Protein AF-A0A0K2GAT5-F1 (afdb_monomer)

pLDDT: mean 83.9, std 9.93, range [43.62, 93.69]

Structure (mmCIF, N/CA/C/O backbone):
data_AF-A0A0K2GAT5-F1
#
_entry.id   AF-A0A0K2GAT5-F1
#
loop_
_atom_site.group_PDB
_atom_site.id
_atom_site.type_symbol
_atom_site.label_atom_id
_atom_site.label_alt_id
_atom_site.label_comp_id
_atom_site.label_asym_id
_atom_site.label_entity_id
_atom_site.label_seq_id
_atom_site.pdbx_PDB_ins_code
_atom_site.Cartn_x
_atom_site.Cartn_y
_atom_site.Cartn_z
_atom_site.occupancy
_atom_site.B_iso_or_equiv
_atom_site.auth_seq_id
_atom_site.auth_comp_id
_atom_site.auth_asym_id
_atom_site.auth_atom_id
_atom_site.pdbx_PDB_model_num
ATOM 1 N N . MET A 1 1 ? -10.688 14.867 16.292 1.00 61.91 1 MET A N 1
ATOM 2 C CA . MET A 1 1 ? -10.620 13.385 16.292 1.00 61.91 1 MET A CA 1
ATOM 3 C C . MET A 1 1 ? -10.100 12.814 14.967 1.00 61.91 1 MET A C 1
ATOM 5 O O . MET A 1 1 ? -9.112 12.095 14.988 1.00 61.91 1 MET A O 1
ATOM 9 N N . HIS A 1 2 ? -10.676 13.191 13.818 1.00 79.12 2 HIS A N 1
ATOM 10 C CA . HIS A 1 2 ? -10.332 12.628 12.497 1.00 79.12 2 HIS A CA 1
ATOM 11 C C . HIS A 1 2 ? -8.893 12.887 12.014 1.00 79.12 2 HIS A C 1
ATOM 13 O O . HIS A 1 2 ? -8.271 11.992 11.459 1.00 79.12 2 HIS A O 1
ATOM 19 N N . ARG A 1 3 ? -8.316 14.067 12.283 1.00 84.56 3 ARG A N 1
ATOM 20 C CA . ARG A 1 3 ? -6.932 14.386 11.878 1.00 84.56 3 ARG A CA 1
ATOM 21 C C . ARG A 1 3 ? -5.892 13.442 12.500 1.00 84.56 3 ARG A C 1
ATOM 23 O O . ARG A 1 3 ? -4.974 13.024 11.811 1.00 84.56 3 ARG A O 1
ATOM 30 N N . LYS A 1 4 ? -6.066 13.062 13.775 1.00 86.81 4 LYS A N 1
ATOM 31 C CA . LYS A 1 4 ? -5.182 12.092 14.448 1.00 86.81 4 LYS A CA 1
ATOM 32 C C . LYS A 1 4 ? -5.256 10.716 13.778 1.00 86.81 4 LYS A C 1
ATOM 34 O O . LYS A 1 4 ? -4.218 10.125 13.525 1.00 86.81 4 LYS A O 1
ATOM 39 N N . LEU A 1 5 ? -6.462 10.262 13.426 1.00 87.75 5 LEU A N 1
ATOM 40 C CA . LEU A 1 5 ? -6.670 8.995 12.722 1.00 87.75 5 LEU A CA 1
ATOM 41 C C . LEU A 1 5 ? -5.970 8.976 11.356 1.00 87.75 5 LEU A C 1
ATOM 43 O O . LEU A 1 5 ? -5.276 8.017 11.049 1.00 87.75 5 LEU A O 1
ATOM 47 N N . LEU A 1 6 ? -6.124 10.036 10.557 1.00 90.06 6 LEU A N 1
ATOM 48 C CA . LEU A 1 6 ? -5.483 10.124 9.241 1.00 90.06 6 LEU A CA 1
ATOM 49 C C . LEU A 1 6 ? -3.954 10.086 9.355 1.00 90.06 6 LEU A C 1
ATOM 51 O O . LEU A 1 6 ? -3.309 9.365 8.603 1.00 90.06 6 LEU A O 1
ATOM 55 N N . ILE A 1 7 ? -3.387 10.800 10.334 1.00 90.69 7 ILE A N 1
ATOM 56 C CA . ILE A 1 7 ? -1.944 10.764 10.610 1.00 90.69 7 ILE A CA 1
ATOM 57 C C . ILE A 1 7 ? -1.509 9.352 11.021 1.00 90.69 7 ILE A C 1
ATOM 59 O O . ILE A 1 7 ? -0.511 8.861 10.512 1.00 90.69 7 ILE A O 1
ATOM 63 N N . GLN A 1 8 ? -2.261 8.677 11.895 1.00 90.25 8 GLN A N 1
ATOM 64 C CA . GLN A 1 8 ? -1.949 7.304 12.306 1.00 90.25 8 GLN A CA 1
ATOM 65 C C . GLN A 1 8 ? -1.972 6.334 11.123 1.00 90.25 8 GLN A C 1
ATOM 67 O O . GLN A 1 8 ? -1.035 5.561 10.971 1.00 90.25 8 GLN A O 1
ATOM 72 N N . ILE A 1 9 ? -3.003 6.396 10.273 1.00 91.38 9 ILE A N 1
ATOM 73 C CA . ILE A 1 9 ? -3.092 5.554 9.073 1.00 91.38 9 ILE A CA 1
ATOM 74 C C . ILE A 1 9 ? -1.899 5.818 8.160 1.00 91.38 9 ILE A C 1
ATOM 76 O O . ILE A 1 9 ? -1.247 4.868 7.753 1.00 91.38 9 ILE A O 1
ATOM 80 N N . PHE A 1 10 ? -1.585 7.084 7.881 1.00 93.00 10 PHE A N 1
ATOM 81 C CA . PHE A 1 10 ? -0.468 7.445 7.013 1.00 93.00 10 PHE A CA 1
ATOM 82 C C . PHE A 1 10 ? 0.878 6.955 7.555 1.00 93.00 10 PHE A C 1
ATOM 84 O O . PHE A 1 10 ? 1.642 6.331 6.829 1.00 93.00 10 PHE A O 1
ATOM 91 N N . VAL A 1 11 ? 1.157 7.205 8.837 1.00 91.81 11 VAL A N 1
ATOM 92 C CA . VAL A 1 11 ? 2.424 6.814 9.468 1.00 91.81 11 VAL A CA 1
ATOM 93 C C . VAL A 1 11 ? 2.556 5.295 9.516 1.00 91.81 11 VAL A C 1
ATOM 95 O O . VAL A 1 11 ? 3.594 4.769 9.131 1.00 91.81 11 VAL A O 1
ATOM 98 N N . VAL A 1 12 ? 1.509 4.576 9.934 1.00 92.62 12 VAL A N 1
ATOM 99 C CA . VAL A 1 12 ? 1.533 3.106 9.955 1.00 92.62 12 VAL A CA 1
ATOM 100 C C . VAL A 1 12 ? 1.660 2.555 8.537 1.00 92.62 12 VAL A C 1
ATOM 102 O O . VAL A 1 12 ? 2.447 1.641 8.324 1.00 92.62 12 VAL A O 1
ATOM 105 N N . ALA A 1 13 ? 0.955 3.125 7.557 1.00 92.12 13 ALA A N 1
ATOM 106 C CA . ALA A 1 13 ? 1.076 2.726 6.161 1.00 92.12 13 ALA A CA 1
ATOM 107 C C . ALA A 1 13 ? 2.501 2.907 5.638 1.00 92.12 13 ALA A C 1
ATOM 109 O O . ALA A 1 13 ? 3.064 1.948 5.124 1.00 92.12 13 ALA A O 1
ATOM 110 N N . ALA A 1 14 ? 3.104 4.081 5.818 1.00 89.44 14 ALA A N 1
ATOM 111 C CA . ALA A 1 14 ? 4.465 4.337 5.361 1.00 89.44 14 ALA A CA 1
ATOM 112 C C . ALA A 1 14 ? 5.477 3.389 6.024 1.00 89.44 14 ALA A C 1
ATOM 114 O O . ALA A 1 14 ? 6.342 2.837 5.351 1.00 89.44 14 ALA A O 1
ATOM 115 N N . LEU A 1 15 ? 5.334 3.134 7.330 1.00 90.25 15 LEU A N 1
ATOM 116 C CA . LEU A 1 15 ? 6.218 2.223 8.063 1.00 90.25 15 LEU A CA 1
ATOM 117 C C . LEU A 1 15 ? 6.042 0.754 7.664 1.00 90.25 15 LEU A C 1
ATOM 119 O O . LEU A 1 15 ? 7.017 0.013 7.664 1.00 90.25 15 LEU A O 1
ATOM 123 N N . VAL A 1 16 ? 4.821 0.321 7.347 1.00 90.62 16 VAL A N 1
ATOM 124 C CA . VAL A 1 16 ? 4.529 -1.061 6.933 1.00 90.62 16 VAL A CA 1
ATOM 125 C C . VAL A 1 16 ? 4.909 -1.304 5.470 1.00 90.62 16 VAL A C 1
ATOM 127 O O . VAL A 1 16 ? 5.358 -2.400 5.144 1.00 90.62 16 VAL A O 1
ATOM 130 N N . ASN A 1 17 ? 4.763 -0.302 4.598 1.00 88.75 17 ASN A N 1
ATOM 131 C CA . ASN A 1 17 ? 5.137 -0.409 3.186 1.00 88.75 17 ASN A CA 1
ATOM 132 C C . ASN A 1 17 ? 6.648 -0.250 2.967 1.00 88.75 17 ASN A C 1
ATOM 134 O O . ASN A 1 17 ? 7.196 -0.905 2.091 1.00 88.75 17 ASN A O 1
ATOM 138 N N . ALA A 1 18 ? 7.359 0.532 3.787 1.00 85.94 18 ALA A N 1
ATOM 139 C CA . ALA A 1 18 ? 8.797 0.742 3.599 1.00 85.94 18 ALA A CA 1
ATOM 140 C C . ALA A 1 18 ? 9.638 -0.559 3.548 1.00 85.94 18 ALA A C 1
ATOM 142 O O . ALA A 1 18 ? 10.482 -0.668 2.660 1.00 85.94 18 ALA A O 1
ATOM 143 N N . PRO A 1 19 ? 9.426 -1.575 4.412 1.00 88.00 19 PRO A N 1
ATOM 144 C CA . PRO A 1 19 ? 10.106 -2.865 4.286 1.00 88.00 19 PRO A CA 1
ATOM 145 C C . PRO A 1 19 ? 9.823 -3.578 2.961 1.00 88.00 19 PRO A C 1
ATOM 147 O O . PRO A 1 19 ? 10.712 -4.235 2.425 1.00 88.00 19 PRO A O 1
ATOM 150 N N . TRP A 1 20 ? 8.602 -3.445 2.436 1.00 87.38 20 TRP A N 1
ATOM 151 C CA . TRP A 1 20 ? 8.232 -4.018 1.146 1.00 87.38 20 TRP A CA 1
ATOM 152 C C . TRP A 1 20 ? 8.985 -3.329 0.007 1.00 87.38 20 TRP A C 1
ATOM 154 O O . TRP A 1 20 ? 9.601 -4.008 -0.806 1.00 87.38 20 TRP A O 1
ATOM 164 N N . GLU A 1 21 ? 9.027 -1.997 0.006 1.00 86.38 21 GLU A N 1
ATOM 165 C CA . GLU A 1 21 ? 9.786 -1.209 -0.972 1.00 86.38 21 GLU A CA 1
ATOM 166 C C . GLU A 1 21 ? 11.282 -1.545 -0.948 1.00 86.38 21 GLU A C 1
ATOM 168 O O . GLU A 1 21 ? 11.904 -1.732 -1.993 1.00 86.38 21 GLU A O 1
ATOM 173 N N . VAL A 1 22 ? 11.865 -1.709 0.244 1.00 83.81 22 VAL A N 1
ATOM 174 C CA . VAL A 1 22 ? 13.262 -2.145 0.380 1.00 83.81 22 VAL A CA 1
ATOM 175 C C . VAL A 1 22 ? 13.450 -3.542 -0.212 1.00 83.81 22 VAL A C 1
ATOM 177 O O . VAL A 1 22 ? 14.375 -3.739 -0.999 1.00 83.81 22 VAL A O 1
ATOM 180 N N . ALA A 1 23 ? 12.561 -4.490 0.098 1.00 84.81 23 ALA A N 1
ATOM 181 C CA . ALA A 1 23 ? 12.627 -5.840 -0.456 1.00 84.81 23 ALA A CA 1
ATOM 182 C C . ALA A 1 23 ? 12.498 -5.851 -1.991 1.00 84.81 23 ALA A C 1
ATOM 184 O O . ALA A 1 23 ? 13.258 -6.551 -2.657 1.00 84.81 23 ALA A O 1
ATOM 185 N N . GLN A 1 24 ? 11.598 -5.042 -2.560 1.00 79.81 24 GLN A N 1
ATOM 186 C CA . GLN A 1 24 ? 11.433 -4.915 -4.012 1.00 79.81 24 GLN A CA 1
ATOM 187 C C . GLN A 1 24 ? 12.650 -4.256 -4.667 1.00 79.81 24 GLN A C 1
ATOM 189 O O . GLN A 1 24 ? 13.122 -4.740 -5.691 1.00 79.81 24 GLN A O 1
ATOM 194 N N . SER A 1 25 ? 13.217 -3.213 -4.057 1.00 75.62 25 SER A N 1
ATOM 195 C CA . SER A 1 25 ? 14.419 -2.544 -4.577 1.00 75.62 25 SER A CA 1
ATOM 196 C C . SER A 1 25 ? 15.658 -3.449 -4.606 1.00 75.62 25 SER A C 1
ATOM 198 O O . SER A 1 25 ? 16.536 -3.268 -5.448 1.00 75.62 25 SER A O 1
ATOM 200 N N . GLN A 1 26 ? 15.731 -4.416 -3.685 1.00 74.56 26 GLN A N 1
ATOM 201 C CA . GLN A 1 26 ? 16.794 -5.420 -3.611 1.00 74.56 26 GLN A CA 1
ATOM 202 C C . GLN A 1 26 ? 16.521 -6.635 -4.501 1.00 74.56 26 GLN A C 1
ATOM 204 O O . GLN A 1 26 ? 17.439 -7.394 -4.809 1.00 74.56 26 GLN A O 1
ATOM 209 N N . SER A 1 27 ? 15.266 -6.836 -4.898 1.00 69.81 27 SER A N 1
ATOM 210 C CA . SER A 1 27 ? 14.883 -7.897 -5.817 1.00 69.81 27 SER A CA 1
ATOM 211 C C . SER A 1 27 ? 15.233 -7.513 -7.255 1.00 69.81 27 SER A C 1
ATOM 213 O O . SER A 1 27 ? 15.020 -6.379 -7.678 1.00 69.81 27 SER A O 1
ATOM 215 N N . ASP A 1 28 ? 15.724 -8.469 -8.044 1.00 74.88 28 ASP A N 1
ATOM 216 C CA . ASP A 1 28 ? 16.046 -8.262 -9.466 1.00 74.88 28 ASP A CA 1
ATOM 217 C C . ASP A 1 28 ? 14.785 -8.258 -10.355 1.00 74.88 28 ASP A C 1
ATOM 219 O O . ASP A 1 28 ? 14.783 -8.795 -11.458 1.00 74.88 28 ASP A O 1
ATOM 223 N N . LEU A 1 29 ? 13.671 -7.730 -9.844 1.00 76.56 29 LEU A N 1
ATOM 224 C CA . LEU A 1 29 ? 12.358 -7.732 -10.496 1.00 76.56 29 LEU A CA 1
ATOM 225 C C . LEU A 1 29 ? 12.114 -6.453 -11.304 1.00 76.56 29 LEU A C 1
ATOM 227 O O . LEU A 1 29 ? 11.483 -6.481 -12.364 1.00 76.56 29 LEU A O 1
ATOM 231 N N . TYR A 1 30 ? 12.661 -5.338 -10.825 1.00 76.06 30 TYR A N 1
ATOM 232 C CA . TYR A 1 30 ? 12.497 -4.027 -11.435 1.00 76.06 30 TYR A CA 1
ATOM 233 C C . TYR A 1 30 ? 13.792 -3.536 -12.063 1.00 76.06 30 TYR A C 1
ATOM 235 O O . TYR A 1 30 ? 14.892 -3.772 -11.562 1.00 76.06 30 TYR A O 1
ATOM 243 N N . VAL A 1 31 ? 13.654 -2.790 -13.155 1.00 78.81 31 VAL A N 1
ATOM 244 C CA . VAL A 1 31 ? 14.762 -2.058 -13.762 1.00 78.81 31 VAL A CA 1
ATOM 245 C C . VAL A 1 31 ? 14.399 -0.581 -13.853 1.00 78.81 31 VAL A C 1
ATOM 247 O O . VAL A 1 31 ? 13.338 -0.205 -14.361 1.00 78.81 31 VAL A O 1
ATOM 250 N N . GLY A 1 32 ? 15.273 0.269 -13.310 1.00 74.00 32 GLY A N 1
ATOM 251 C CA . GLY A 1 32 ? 15.160 1.711 -13.487 1.00 74.00 32 GLY A CA 1
ATOM 252 C C . GLY A 1 32 ? 15.323 2.081 -14.960 1.00 74.00 32 GLY A C 1
ATOM 253 O O . GLY A 1 32 ? 15.955 1.352 -15.723 1.00 74.00 32 GLY A O 1
ATOM 254 N N . ARG A 1 33 ? 14.782 3.234 -15.364 1.00 64.88 33 ARG A N 1
ATOM 255 C CA . ARG A 1 33 ? 14.873 3.736 -16.748 1.00 64.88 33 ARG A CA 1
ATOM 256 C C . ARG A 1 33 ? 16.299 3.714 -17.321 1.00 64.88 33 ARG A C 1
ATOM 258 O O . ARG A 1 33 ? 16.471 3.439 -18.502 1.00 64.88 33 ARG A O 1
ATOM 265 N N . ASP A 1 34 ? 17.296 3.949 -16.471 1.00 67.69 34 ASP A N 1
ATOM 266 C CA . ASP A 1 34 ? 18.710 4.017 -16.854 1.00 67.69 34 ASP A CA 1
ATOM 267 C C . ASP A 1 34 ? 19.450 2.671 -16.683 1.00 67.69 34 ASP A C 1
ATOM 269 O O . ASP A 1 34 ? 20.674 2.616 -16.752 1.00 67.69 34 ASP A O 1
ATOM 273 N N . GLY A 1 35 ? 18.734 1.574 -16.400 1.00 64.19 35 GLY A N 1
ATOM 274 C CA . GLY A 1 35 ? 19.312 0.244 -16.160 1.00 64.19 35 GLY A CA 1
ATOM 275 C C . GLY A 1 35 ? 19.942 0.047 -14.774 1.00 64.19 35 GLY A C 1
ATOM 276 O O . GLY A 1 35 ? 20.325 -1.072 -14.433 1.00 64.19 35 GLY A O 1
ATOM 277 N N . GLY A 1 36 ? 20.044 1.113 -13.974 1.00 66.00 36 GLY A N 1
ATOM 278 C CA . GLY A 1 36 ? 20.634 1.112 -12.634 1.00 66.00 36 GLY A CA 1
ATOM 279 C C . GLY A 1 36 ? 19.674 0.712 -11.509 1.00 66.00 36 GLY A C 1
ATOM 280 O O . GLY A 1 36 ? 18.455 0.653 -11.687 1.00 66.00 36 GLY A O 1
ATOM 281 N N . SER A 1 37 ? 20.245 0.462 -10.329 1.00 67.06 37 SER A N 1
ATOM 282 C CA . SER A 1 37 ? 19.506 0.233 -9.086 1.00 67.06 37 SER A CA 1
ATOM 283 C C . SER A 1 37 ? 18.846 1.517 -8.573 1.00 67.06 37 SER A C 1
ATOM 285 O O . SER A 1 37 ? 19.328 2.630 -8.801 1.00 67.06 37 SER A O 1
ATOM 287 N N . PHE A 1 38 ? 17.732 1.371 -7.854 1.00 71.62 38 PHE A N 1
ATOM 288 C CA . PHE A 1 38 ? 17.053 2.513 -7.249 1.00 71.62 38 PHE A CA 1
ATOM 289 C C . PHE A 1 38 ? 17.839 3.025 -6.032 1.00 71.62 38 PHE A C 1
ATOM 291 O O . PHE A 1 38 ? 18.211 2.237 -5.160 1.00 71.62 38 PHE A O 1
ATOM 298 N N . PRO A 1 39 ? 18.074 4.343 -5.916 1.00 74.44 39 PRO A N 1
ATOM 299 C CA . PRO A 1 39 ? 18.650 4.923 -4.711 1.00 74.44 39 PRO A CA 1
ATOM 300 C C . PRO A 1 39 ? 17.780 4.655 -3.475 1.00 74.44 39 PRO A C 1
ATOM 302 O O . PRO A 1 39 ? 16.554 4.642 -3.556 1.00 74.44 39 PRO A O 1
ATOM 305 N N . TRP A 1 40 ? 18.388 4.570 -2.292 1.00 70.31 40 TRP A N 1
ATOM 306 C CA . TRP A 1 40 ? 17.657 4.377 -1.028 1.00 70.31 40 TRP A CA 1
ATOM 307 C C . TRP A 1 40 ? 16.572 5.447 -0.768 1.00 70.31 40 TRP A C 1
ATOM 309 O O . TRP A 1 40 ? 15.533 5.150 -0.181 1.00 70.31 40 TRP A O 1
ATOM 319 N N . TRP A 1 41 ? 16.767 6.682 -1.251 1.00 73.81 41 TRP A N 1
ATOM 320 C CA . TRP A 1 41 ? 15.778 7.760 -1.129 1.00 73.81 41 TRP A CA 1
ATOM 321 C C . TRP A 1 41 ? 14.527 7.529 -1.991 1.00 73.81 41 TRP A C 1
ATOM 323 O O . TRP A 1 41 ? 13.452 8.003 -1.627 1.00 73.81 41 TRP A O 1
ATOM 333 N N . HIS A 1 42 ? 14.636 6.776 -3.096 1.00 76.25 42 HIS A N 1
ATOM 334 C CA . HIS A 1 42 ? 13.473 6.376 -3.893 1.00 76.25 42 HIS A CA 1
ATOM 335 C C . HIS A 1 42 ? 1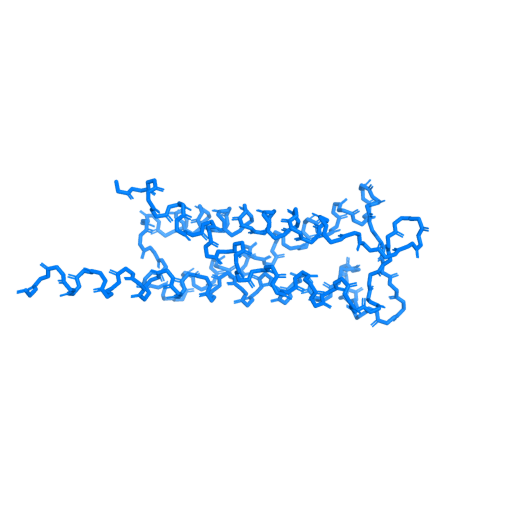2.560 5.458 -3.077 1.00 76.25 42 HIS A C 1
ATOM 337 O O . HIS A 1 42 ? 11.354 5.670 -3.080 1.00 76.25 42 HIS A O 1
ATOM 343 N N . CYS A 1 43 ? 13.120 4.519 -2.305 1.00 77.75 43 CYS A N 1
ATOM 344 C CA . CYS A 1 43 ? 12.337 3.623 -1.444 1.00 77.75 43 CYS A CA 1
ATOM 345 C C . CYS A 1 43 ? 11.557 4.406 -0.377 1.00 77.75 43 CYS A C 1
ATOM 347 O O . CYS A 1 43 ? 10.392 4.124 -0.108 1.00 77.75 43 CYS A O 1
ATOM 349 N N . ALA A 1 44 ? 12.181 5.438 0.204 1.00 76.44 44 ALA A N 1
ATOM 350 C CA . ALA A 1 44 ? 11.512 6.314 1.164 1.00 76.44 44 ALA A CA 1
ATOM 351 C C . ALA A 1 44 ? 10.363 7.106 0.516 1.00 76.44 44 ALA A C 1
ATOM 353 O O . ALA A 1 44 ? 9.296 7.247 1.112 1.00 76.44 44 ALA A O 1
ATOM 354 N N . LEU A 1 45 ? 10.563 7.604 -0.708 1.00 83.50 45 LEU A N 1
ATOM 355 C CA . LEU A 1 45 ? 9.528 8.320 -1.449 1.00 83.50 45 LEU A CA 1
ATOM 356 C C . LEU A 1 45 ? 8.360 7.403 -1.844 1.00 83.50 45 LEU A C 1
ATOM 358 O O . LEU A 1 45 ? 7.208 7.812 -1.703 1.00 83.50 45 LEU A O 1
ATOM 362 N N . MET A 1 46 ? 8.641 6.172 -2.283 1.00 81.25 46 MET A N 1
ATOM 363 C CA . MET A 1 46 ? 7.608 5.191 -2.634 1.00 81.25 46 MET A CA 1
ATOM 364 C C . MET A 1 46 ? 6.802 4.762 -1.409 1.00 81.25 46 MET A C 1
ATOM 366 O O . MET A 1 46 ? 5.579 4.842 -1.447 1.00 81.25 46 MET A O 1
ATOM 370 N N . GLY A 1 47 ? 7.453 4.500 -0.269 1.00 81.81 47 GLY A N 1
ATOM 371 C CA . GLY A 1 47 ? 6.741 4.191 0.977 1.00 81.81 47 GLY A CA 1
ATOM 372 C C . GLY A 1 47 ? 5.831 5.332 1.461 1.00 81.81 47 GLY A C 1
ATOM 373 O O . GLY A 1 47 ? 4.746 5.090 1.997 1.00 81.81 47 GLY A O 1
ATOM 374 N N . LEU A 1 48 ? 6.218 6.596 1.238 1.00 85.56 48 LEU A N 1
ATOM 375 C CA . LEU A 1 48 ? 5.331 7.744 1.477 1.00 85.56 48 LEU A CA 1
ATOM 376 C C . LEU A 1 48 ? 4.161 7.775 0.484 1.00 85.56 48 LEU A C 1
ATOM 378 O O . LEU A 1 48 ? 3.031 8.069 0.884 1.00 85.56 48 LEU A O 1
ATOM 382 N N . GLY A 1 49 ? 4.420 7.458 -0.787 1.00 87.25 49 GLY A N 1
ATOM 383 C CA . GLY A 1 49 ? 3.406 7.294 -1.826 1.00 87.25 49 GLY A CA 1
ATOM 384 C C . GLY A 1 49 ? 2.365 6.242 -1.448 1.00 87.25 49 GLY A C 1
ATOM 385 O O . GLY A 1 49 ? 1.170 6.534 -1.465 1.00 87.25 49 GLY A O 1
ATOM 386 N N . ASP A 1 50 ? 2.797 5.074 -0.980 1.00 87.56 50 ASP A N 1
ATOM 387 C CA . ASP A 1 50 ? 1.902 4.017 -0.506 1.00 87.56 50 ASP A CA 1
ATOM 388 C C . ASP A 1 50 ? 1.057 4.464 0.683 1.00 87.56 50 ASP A C 1
ATOM 390 O O . ASP A 1 50 ? -0.126 4.134 0.775 1.00 87.56 50 ASP A O 1
ATOM 394 N N . GLY A 1 51 ? 1.623 5.290 1.567 1.00 89.38 51 GLY A N 1
ATOM 395 C CA . GLY A 1 51 ? 0.865 5.952 2.624 1.00 89.38 51 GLY A CA 1
ATOM 396 C C . GLY A 1 51 ? -0.313 6.768 2.082 1.00 89.38 51 GLY A C 1
ATOM 397 O O . GLY A 1 51 ? -1.419 6.709 2.629 1.00 89.38 51 GLY A O 1
ATOM 398 N N . VAL A 1 52 ? -0.111 7.493 0.979 1.00 91.88 52 VAL A N 1
ATOM 399 C CA . VAL A 1 52 ? -1.175 8.238 0.288 1.00 91.88 52 VAL A CA 1
ATOM 400 C C . VAL A 1 52 ? -2.181 7.292 -0.373 1.00 91.88 52 VAL A C 1
ATOM 402 O O . VAL A 1 52 ? -3.386 7.532 -0.283 1.00 91.88 52 VAL A O 1
ATOM 405 N N . LEU A 1 53 ? -1.727 6.196 -0.982 1.00 92.50 53 LEU A N 1
ATOM 406 C CA . LEU A 1 53 ? -2.612 5.207 -1.608 1.00 92.50 53 LEU A CA 1
ATOM 407 C C . LEU A 1 53 ? -3.506 4.506 -0.573 1.00 92.50 53 LEU A C 1
ATOM 409 O O . LEU A 1 53 ? -4.717 4.394 -0.774 1.00 92.50 53 LEU A O 1
ATOM 413 N N . VAL A 1 54 ? -2.966 4.140 0.593 1.00 92.56 54 VAL A N 1
ATOM 414 C CA . VAL A 1 54 ? -3.755 3.589 1.708 1.00 92.56 54 VAL A CA 1
ATOM 415 C C . VAL A 1 54 ? -4.767 4.613 2.234 1.00 92.56 54 VAL A C 1
ATOM 417 O O . VAL A 1 54 ? -5.901 4.251 2.558 1.00 92.56 54 VAL A O 1
ATOM 420 N N . LEU A 1 55 ? -4.416 5.904 2.279 1.00 92.75 55 LEU A N 1
ATOM 421 C CA . LEU A 1 55 ? -5.386 6.956 2.597 1.00 92.75 55 LEU A CA 1
ATOM 422 C C . LEU A 1 55 ? -6.495 7.051 1.540 1.00 92.75 55 LEU A C 1
ATOM 424 O O . LEU A 1 55 ? -7.661 7.212 1.903 1.00 92.75 55 LEU A O 1
ATOM 428 N N . ALA A 1 56 ? -6.178 6.914 0.252 1.00 93.62 56 ALA A N 1
ATOM 429 C CA . ALA A 1 56 ? -7.185 6.886 -0.807 1.00 93.62 56 ALA A CA 1
ATOM 430 C C . ALA A 1 56 ? -8.151 5.698 -0.634 1.00 93.62 56 ALA A C 1
ATOM 432 O O . ALA A 1 56 ? -9.371 5.889 -0.666 1.00 93.62 56 ALA A O 1
ATOM 433 N N . ILE A 1 57 ? -7.627 4.504 -0.330 1.00 93.06 57 ILE A N 1
ATOM 434 C CA . ILE A 1 57 ? -8.420 3.319 0.051 1.00 93.06 57 ILE A CA 1
ATOM 435 C C . ILE A 1 57 ? -9.304 3.626 1.261 1.00 93.06 57 ILE A C 1
ATOM 437 O O . ILE A 1 57 ? -10.494 3.301 1.270 1.00 93.06 57 ILE A O 1
ATOM 441 N N . PHE A 1 58 ? -8.760 4.308 2.270 1.00 92.69 58 PHE A N 1
ATOM 442 C CA . PHE A 1 58 ? -9.521 4.706 3.446 1.00 92.69 58 PHE A CA 1
ATOM 443 C C . PHE A 1 58 ? -10.713 5.606 3.109 1.00 92.69 58 PHE A C 1
ATOM 445 O O . PHE A 1 58 ? -11.819 5.387 3.616 1.00 92.69 58 PHE A O 1
ATOM 452 N N . PHE A 1 59 ? -10.512 6.604 2.248 1.00 92.88 59 PHE A N 1
ATOM 453 C CA . PHE A 1 59 ? -11.586 7.493 1.815 1.00 92.88 59 PHE A CA 1
ATOM 454 C C . PHE A 1 59 ? -12.633 6.767 0.968 1.00 92.88 59 PHE A C 1
ATOM 456 O O . PHE A 1 59 ? -13.825 6.992 1.175 1.00 92.88 59 PHE A O 1
ATOM 463 N N . MET A 1 60 ? -12.229 5.841 0.096 1.00 91.75 60 MET A N 1
ATOM 464 C CA . MET A 1 60 ? -13.169 4.987 -0.638 1.00 91.75 60 MET A CA 1
ATOM 465 C C . MET A 1 60 ? -13.994 4.101 0.297 1.00 91.75 60 MET A C 1
ATOM 467 O O . MET A 1 60 ? -15.219 4.059 0.180 1.00 91.75 60 MET A O 1
ATOM 471 N N . GLY A 1 61 ? -13.358 3.484 1.295 1.00 90.56 61 GLY A N 1
ATOM 472 C CA . GLY A 1 61 ? -14.037 2.743 2.359 1.00 90.56 61 GLY A CA 1
ATOM 473 C C . GLY A 1 61 ? -15.040 3.601 3.125 1.00 90.56 61 GLY A C 1
ATOM 474 O O . GLY A 1 61 ? -16.174 3.178 3.358 1.00 90.56 61 GLY A O 1
ATOM 475 N N . ARG A 1 62 ? -14.671 4.846 3.445 1.00 91.25 62 ARG A N 1
ATOM 476 C CA . ARG A 1 62 ? -15.572 5.807 4.089 1.00 91.25 62 ARG A CA 1
ATOM 477 C C . ARG A 1 62 ? -16.777 6.143 3.211 1.00 91.25 62 ARG A C 1
ATOM 479 O O . ARG A 1 62 ? -17.884 6.183 3.739 1.00 91.25 62 ARG A O 1
ATOM 486 N N . MET A 1 63 ? -16.586 6.383 1.914 1.00 90.56 63 MET A N 1
ATOM 487 C CA . MET A 1 63 ? -17.686 6.670 0.985 1.00 90.56 63 MET A CA 1
ATOM 488 C C . MET A 1 63 ? -18.613 5.459 0.828 1.00 90.56 63 MET A C 1
ATOM 490 O O . MET A 1 63 ? -19.828 5.599 0.920 1.00 90.56 63 MET A O 1
ATOM 494 N N . ALA A 1 64 ? -18.052 4.255 0.688 1.00 89.69 64 ALA A N 1
ATOM 495 C CA . ALA A 1 64 ? -18.823 3.027 0.524 1.00 89.69 64 ALA A CA 1
ATOM 496 C C . ALA A 1 64 ? -19.580 2.617 1.801 1.00 89.69 64 ALA A C 1
ATOM 498 O O . ALA A 1 64 ? -20.715 2.140 1.735 1.00 89.69 64 ALA A O 1
ATOM 499 N N . CYS A 1 65 ? -18.962 2.769 2.975 1.00 87.44 65 CYS A N 1
ATOM 500 C CA . CYS A 1 65 ? -19.518 2.314 4.254 1.00 87.44 65 CYS A CA 1
ATOM 501 C C . CYS A 1 65 ? -20.214 3.417 5.068 1.00 87.44 65 CYS A C 1
ATOM 503 O O . CYS A 1 65 ? -20.831 3.104 6.087 1.00 87.44 65 CYS A O 1
ATOM 505 N N . GLY A 1 66 ? -20.087 4.687 4.672 1.00 86.25 66 GLY A N 1
ATOM 506 C CA . GLY A 1 66 ? -20.711 5.849 5.317 1.00 86.25 66 GLY A CA 1
ATOM 507 C C . GLY A 1 66 ? -20.185 6.193 6.717 1.00 86.25 66 GLY A C 1
ATOM 508 O O . GLY A 1 66 ? -20.735 7.063 7.386 1.00 86.25 66 GLY A O 1
ATOM 509 N N . ARG A 1 67 ? -19.139 5.512 7.203 1.00 85.88 67 ARG A N 1
ATOM 510 C CA . ARG A 1 67 ? -18.645 5.616 8.589 1.00 85.88 67 ARG A CA 1
ATOM 511 C C . ARG A 1 67 ? -17.128 5.736 8.620 1.00 85.88 67 ARG A C 1
ATOM 513 O O . ARG A 1 67 ? -16.449 5.137 7.798 1.00 85.88 67 ARG A O 1
ATOM 520 N N . TRP A 1 68 ? -16.583 6.470 9.590 1.00 85.19 68 TRP A N 1
ATOM 521 C CA . TRP A 1 68 ? -15.130 6.653 9.745 1.00 85.19 68 TRP A CA 1
ATOM 522 C C . TRP A 1 68 ? -14.416 5.454 10.377 1.00 85.19 68 TRP A C 1
ATOM 524 O O . TRP A 1 68 ? -13.244 5.233 10.104 1.00 85.19 68 TRP A O 1
ATOM 534 N N . ASN A 1 69 ? -15.115 4.674 11.199 1.00 84.88 69 ASN A N 1
ATOM 535 C CA . ASN A 1 69 ? -14.613 3.466 11.861 1.00 84.88 69 ASN A CA 1
ATOM 536 C C . ASN A 1 69 ? -14.965 2.184 11.089 1.00 84.88 69 ASN A C 1
ATOM 538 O O . ASN A 1 69 ? -15.016 1.099 11.666 1.00 84.88 69 ASN A O 1
ATOM 542 N N . TRP A 1 70 ? -15.233 2.304 9.786 1.00 87.12 70 TRP A N 1
ATOM 543 C CA . TRP A 1 70 ? -15.633 1.183 8.937 1.00 87.12 70 TRP A CA 1
ATOM 544 C C . TRP A 1 70 ? -14.629 0.021 8.999 1.00 87.12 70 TRP A C 1
ATOM 546 O O . TRP A 1 70 ? -15.032 -1.134 8.995 1.00 87.12 70 TRP A O 1
ATOM 556 N N . PHE A 1 71 ? -13.340 0.324 9.151 1.00 87.12 71 PHE A N 1
ATOM 557 C CA . PHE A 1 71 ? -12.255 -0.652 9.216 1.00 87.12 71 PHE A CA 1
ATOM 558 C C . PHE A 1 71 ? -12.117 -1.371 10.574 1.00 87.12 71 PHE A C 1
ATOM 560 O O . PHE A 1 71 ? -11.420 -2.375 10.657 1.00 87.12 71 PHE A O 1
ATOM 567 N N . GLU A 1 72 ? -12.776 -0.908 11.644 1.00 86.31 72 GLU A N 1
ATOM 568 C CA . GLU A 1 72 ? -12.744 -1.596 12.949 1.00 86.31 72 GLU A CA 1
ATOM 569 C C . GLU A 1 72 ? -13.646 -2.837 12.963 1.00 86.31 72 GLU A C 1
ATOM 571 O O . GLU A 1 72 ? -13.354 -3.827 13.641 1.00 86.31 72 GLU A O 1
ATOM 576 N N . ARG A 1 73 ? -14.746 -2.780 12.203 1.00 84.12 73 ARG A N 1
ATOM 577 C CA . ARG A 1 73 ? -15.676 -3.888 11.951 1.00 84.12 73 ARG A CA 1
ATOM 578 C C . ARG A 1 73 ? -16.022 -3.918 10.455 1.00 84.12 73 ARG A C 1
ATOM 580 O O . ARG A 1 73 ? -17.138 -3.545 10.089 1.00 84.12 73 ARG A O 1
ATOM 587 N N . PRO A 1 74 ? -15.070 -4.329 9.597 1.00 81.94 74 PRO A N 1
ATOM 588 C CA . PRO A 1 74 ? -15.201 -4.204 8.146 1.00 81.94 74 PRO A CA 1
ATOM 589 C C . PRO A 1 74 ? -16.366 -5.022 7.583 1.00 81.94 74 PRO A C 1
ATOM 591 O O . PRO A 1 74 ? -17.070 -4.550 6.688 1.00 81.94 74 PRO A O 1
ATOM 594 N N . GLY A 1 75 ? -16.605 -6.227 8.112 1.00 87.38 75 GLY A N 1
ATOM 595 C CA . GLY A 1 75 ? -17.549 -7.172 7.511 1.00 87.38 75 GLY A CA 1
ATOM 596 C C . GLY A 1 75 ? -17.212 -7.453 6.040 1.00 87.38 75 GLY A C 1
ATOM 597 O O . GLY A 1 75 ? -16.137 -7.096 5.556 1.00 87.38 75 GLY A O 1
ATOM 598 N N . LEU A 1 76 ? -18.141 -8.057 5.297 1.00 89.38 76 LEU A N 1
ATOM 599 C CA . LEU A 1 76 ? -17.909 -8.368 3.881 1.00 89.38 76 LEU A CA 1
ATOM 600 C C . LEU A 1 76 ? -17.702 -7.099 3.037 1.00 89.38 76 LEU A C 1
ATOM 602 O O . LEU A 1 76 ? -16.796 -7.040 2.212 1.00 89.38 76 LEU A O 1
ATOM 606 N N . LYS A 1 77 ? -18.501 -6.053 3.286 1.00 89.19 77 LYS A N 1
ATOM 607 C CA . LYS A 1 77 ? -18.455 -4.798 2.520 1.00 89.19 77 LYS A CA 1
ATOM 608 C C . LYS A 1 77 ? -17.128 -4.049 2.694 1.00 89.19 77 LYS A C 1
ATOM 610 O O . LYS A 1 77 ? -16.598 -3.518 1.720 1.00 89.19 77 LYS A O 1
ATOM 615 N N . GLY A 1 78 ? -16.580 -4.012 3.909 1.00 89.81 78 GLY A N 1
ATOM 616 C CA . GLY A 1 78 ? -15.304 -3.358 4.190 1.00 89.81 78 GLY A CA 1
ATOM 617 C C . GLY A 1 78 ? -14.132 -4.079 3.530 1.00 89.81 78 GLY A C 1
ATOM 618 O O . GLY A 1 78 ? -13.356 -3.434 2.832 1.00 89.81 78 GLY A O 1
ATOM 619 N N . TYR A 1 79 ? -14.048 -5.408 3.669 1.00 90.44 79 TYR A N 1
ATOM 620 C CA . TYR A 1 79 ? -13.000 -6.191 3.004 1.00 90.44 79 TYR A CA 1
ATOM 621 C C . TYR A 1 79 ? -13.109 -6.122 1.482 1.00 90.44 79 TYR A C 1
ATOM 623 O O . TYR A 1 79 ? -12.104 -5.887 0.819 1.00 90.44 79 TYR A O 1
ATOM 631 N N . ALA A 1 80 ? -14.321 -6.231 0.928 1.00 92.50 80 ALA A N 1
ATOM 632 C CA . ALA A 1 80 ? -14.536 -6.055 -0.505 1.00 92.50 80 ALA A CA 1
ATOM 633 C C . ALA A 1 80 ? -14.064 -4.673 -0.975 1.00 92.50 80 ALA A C 1
ATOM 635 O O . ALA A 1 80 ? -13.381 -4.574 -1.987 1.00 92.50 80 ALA A O 1
ATOM 636 N N . THR A 1 81 ? -14.351 -3.612 -0.212 1.00 92.00 81 THR A N 1
ATOM 637 C CA . THR A 1 81 ? -13.878 -2.269 -0.565 1.00 92.00 81 THR A CA 1
ATOM 638 C C . THR A 1 81 ? -12.355 -2.186 -0.518 1.00 92.00 81 THR A C 1
ATOM 640 O O . THR A 1 81 ? -11.774 -1.668 -1.463 1.00 92.00 81 THR A O 1
ATOM 643 N N . MET A 1 82 ? -11.696 -2.723 0.517 1.00 92.19 82 MET A N 1
ATOM 644 C CA . MET A 1 82 ? -10.226 -2.754 0.611 1.00 92.19 82 MET A CA 1
ATOM 645 C C . MET A 1 82 ? -9.597 -3.472 -0.586 1.00 92.19 82 MET A C 1
ATOM 647 O O . MET A 1 82 ? -8.725 -2.911 -1.239 1.00 92.19 82 MET A O 1
ATOM 651 N N . LEU A 1 83 ? -10.070 -4.681 -0.896 1.00 91.88 83 LEU A N 1
ATOM 652 C CA . LEU A 1 83 ? -9.500 -5.517 -1.952 1.00 91.88 83 LEU A CA 1
ATOM 653 C C . LEU A 1 83 ? -9.759 -4.943 -3.345 1.00 91.88 83 LEU A C 1
ATOM 655 O O . LEU A 1 83 ? -8.833 -4.838 -4.141 1.00 91.88 83 LEU A O 1
ATOM 659 N N . VAL A 1 84 ? -10.998 -4.534 -3.637 1.00 93.69 84 VAL A N 1
ATOM 660 C CA . VAL A 1 84 ? -11.353 -3.982 -4.954 1.00 93.69 84 VAL A CA 1
ATOM 661 C C . VAL A 1 84 ? -10.633 -2.661 -5.186 1.00 93.69 84 VAL A C 1
ATOM 663 O O . VAL A 1 84 ? -10.053 -2.460 -6.247 1.00 93.69 84 VAL A O 1
ATOM 666 N N . SER A 1 85 ? -10.629 -1.764 -4.198 1.00 92.62 85 SER A N 1
ATOM 667 C CA . SER A 1 85 ? -9.946 -0.480 -4.356 1.00 92.62 85 SER A CA 1
ATOM 668 C C . SER A 1 85 ? -8.426 -0.617 -4.414 1.00 92.62 85 SER A C 1
ATOM 670 O O . SER A 1 85 ? -7.809 0.054 -5.236 1.00 92.62 85 SER A O 1
ATOM 672 N N . GLY A 1 86 ? -7.830 -1.506 -3.612 1.00 92.31 86 GLY A N 1
ATOM 673 C CA . GLY A 1 86 ? -6.402 -1.812 -3.673 1.00 92.31 86 GLY A CA 1
ATOM 674 C C . GLY A 1 86 ? -6.000 -2.383 -5.030 1.00 92.31 86 GLY A C 1
ATOM 675 O O . GLY A 1 86 ? -5.034 -1.913 -5.625 1.00 92.31 86 GLY A O 1
ATOM 676 N N . LEU A 1 87 ? -6.790 -3.316 -5.570 1.00 92.19 87 LEU A N 1
ATOM 677 C CA . LEU A 1 87 ? -6.573 -3.872 -6.904 1.00 92.19 87 LEU A CA 1
ATOM 678 C C . LEU A 1 87 ? -6.646 -2.790 -7.989 1.00 92.19 87 LEU A C 1
ATOM 680 O O . LEU A 1 87 ? -5.735 -2.674 -8.802 1.00 92.19 87 LEU A O 1
ATOM 684 N N . VAL A 1 88 ? -7.714 -1.985 -7.991 1.00 93.25 88 VAL A N 1
ATOM 685 C CA . VAL A 1 88 ? -7.923 -0.934 -8.999 1.00 93.25 88 VAL A CA 1
ATOM 686 C C . VAL A 1 88 ? -6.822 0.124 -8.932 1.00 93.25 88 VAL A C 1
ATOM 688 O O . VAL A 1 88 ? -6.277 0.486 -9.972 1.00 93.25 88 VAL A O 1
ATOM 691 N N . ILE A 1 89 ? -6.467 0.595 -7.731 1.00 92.25 89 ILE A N 1
ATOM 692 C CA . ILE A 1 89 ? -5.378 1.563 -7.548 1.00 92.25 89 ILE A CA 1
ATOM 693 C C . ILE A 1 89 ? -4.056 0.979 -8.033 1.00 92.25 89 ILE A C 1
ATOM 695 O O . ILE A 1 89 ? -3.351 1.647 -8.782 1.00 92.25 89 ILE A O 1
ATOM 699 N N . SER A 1 90 ? -3.727 -0.244 -7.614 1.00 91.56 90 SER A N 1
ATOM 700 C CA . SER A 1 90 ? -2.460 -0.889 -7.956 1.00 91.56 90 SER A CA 1
ATOM 701 C C . SER A 1 90 ? -2.291 -1.010 -9.466 1.00 91.56 90 SER A C 1
ATOM 703 O O . SER A 1 90 ? -1.313 -0.520 -10.022 1.00 91.56 90 SER A O 1
ATOM 705 N N . VAL A 1 91 ? -3.304 -1.555 -10.147 1.00 90.88 91 VAL A N 1
ATOM 706 C CA . VAL A 1 91 ? -3.293 -1.687 -11.607 1.00 90.88 91 VAL A CA 1
AT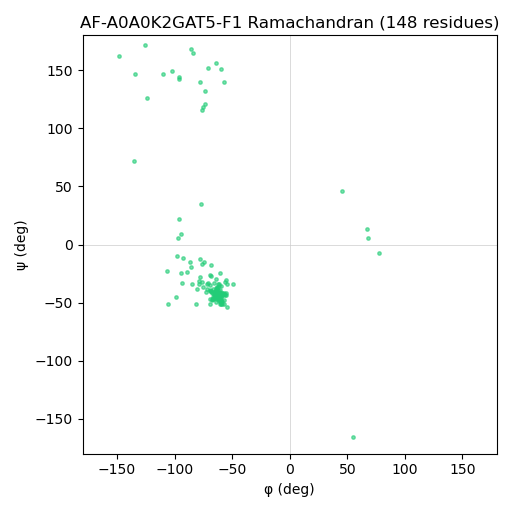OM 707 C C . VAL A 1 91 ? -3.188 -0.322 -12.285 1.00 90.88 91 VAL A C 1
ATOM 709 O O . VAL A 1 91 ? -2.396 -0.169 -13.209 1.00 90.88 91 VAL A O 1
ATOM 712 N N . ALA A 1 92 ? -3.946 0.681 -11.833 1.00 91.19 92 ALA A N 1
ATOM 713 C CA . ALA A 1 92 ? -3.940 2.005 -12.449 1.00 91.19 92 ALA A CA 1
ATOM 714 C C . ALA A 1 92 ? -2.598 2.737 -12.283 1.00 91.19 92 ALA A C 1
ATOM 716 O O . ALA A 1 92 ? -2.096 3.314 -13.248 1.00 91.19 92 ALA A O 1
ATOM 717 N N . ILE A 1 93 ? -2.019 2.719 -11.078 1.00 89.88 93 ILE A N 1
ATOM 718 C CA . ILE A 1 93 ? -0.731 3.364 -10.792 1.00 89.88 93 ILE A CA 1
ATOM 719 C C . ILE A 1 93 ? 0.385 2.661 -11.546 1.00 89.88 93 ILE A C 1
ATOM 721 O O . ILE A 1 93 ? 1.170 3.329 -12.213 1.00 89.88 93 ILE A O 1
ATOM 725 N N . GLU A 1 94 ? 0.430 1.333 -11.498 1.00 90.75 94 GLU A N 1
ATOM 726 C CA . GLU A 1 94 ? 1.482 0.583 -12.171 1.00 90.75 94 GLU A CA 1
ATOM 727 C C . GLU A 1 94 ? 1.407 0.782 -13.687 1.00 90.75 94 GLU A C 1
ATOM 729 O O . GLU A 1 94 ? 2.414 1.057 -14.340 1.00 90.7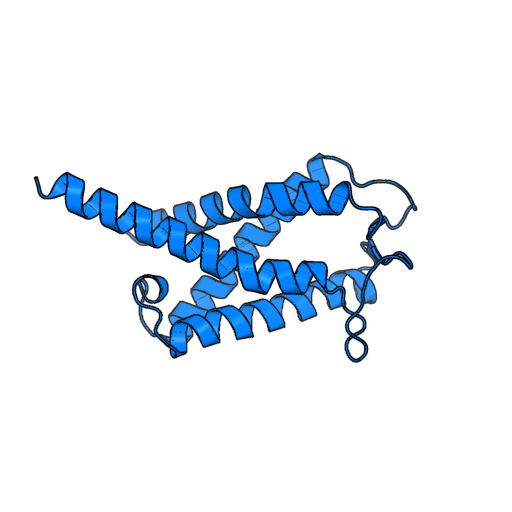5 94 GLU A O 1
ATOM 734 N N . TRP A 1 95 ? 0.196 0.758 -14.252 1.00 89.88 95 TRP A N 1
ATOM 735 C CA . TRP A 1 95 ? 0.004 1.019 -15.672 1.00 89.88 95 TRP A CA 1
ATOM 736 C C . TRP A 1 95 ? 0.459 2.431 -16.062 1.00 89.88 95 TRP A C 1
ATOM 738 O O . TRP A 1 95 ? 1.175 2.608 -17.049 1.00 89.88 95 TRP A O 1
ATOM 748 N N . LEU A 1 96 ? 0.105 3.441 -15.260 1.00 89.25 96 LEU A N 1
ATOM 749 C CA . LEU A 1 96 ? 0.537 4.819 -15.479 1.00 89.25 96 LEU A CA 1
ATOM 750 C C . LEU A 1 96 ? 2.064 4.944 -15.414 1.00 89.25 96 LEU A C 1
ATOM 752 O O . LEU A 1 96 ? 2.666 5.622 -16.243 1.00 89.25 96 LEU A O 1
ATOM 756 N N . MET A 1 97 ? 2.707 4.302 -14.444 1.00 86.88 97 MET A N 1
ATOM 757 C CA . MET A 1 97 ? 4.141 4.465 -14.218 1.00 86.88 97 MET A CA 1
ATOM 758 C C . MET A 1 97 ? 4.991 3.728 -15.253 1.00 86.88 97 MET A C 1
ATOM 760 O O . MET A 1 97 ? 6.006 4.271 -15.696 1.00 86.88 97 MET A O 1
ATOM 764 N N . VAL A 1 98 ? 4.550 2.546 -15.686 1.00 86.19 98 VAL A N 1
ATOM 765 C CA . VAL A 1 98 ? 5.257 1.722 -16.673 1.00 86.19 98 VAL A CA 1
ATOM 766 C C . VAL A 1 98 ? 4.985 2.198 -18.101 1.00 86.19 98 VAL A C 1
ATOM 768 O O . VAL A 1 98 ? 5.929 2.446 -18.849 1.00 86.19 98 VAL A O 1
ATOM 771 N N . TYR A 1 99 ? 3.717 2.372 -18.486 1.00 86.81 99 TYR A N 1
ATOM 772 C CA . TYR A 1 99 ? 3.346 2.598 -19.891 1.00 86.81 99 TYR A CA 1
ATOM 773 C C . TYR A 1 99 ? 3.203 4.067 -20.286 1.00 86.81 99 TYR A C 1
ATOM 775 O O . TYR A 1 99 ? 3.321 4.385 -21.466 1.00 86.81 99 TYR A O 1
ATOM 783 N N . VAL A 1 100 ? 2.928 4.965 -19.335 1.00 88.00 100 VAL A N 1
ATOM 784 C CA . VAL A 1 100 ? 2.717 6.392 -19.639 1.00 88.00 100 VAL A CA 1
ATOM 785 C C . VAL A 1 100 ? 3.917 7.224 -19.211 1.00 88.00 100 VAL A C 1
ATOM 787 O O . VAL A 1 100 ? 4.456 8.002 -19.994 1.00 8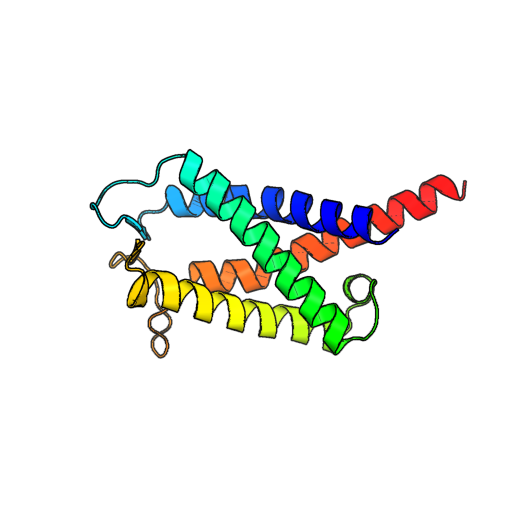8.00 100 VAL A O 1
ATOM 790 N N . ALA A 1 101 ? 4.349 7.068 -17.962 1.00 85.69 101 ALA A N 1
ATOM 791 C CA . ALA A 1 101 ? 5.431 7.856 -17.391 1.00 85.69 101 ALA A CA 1
ATOM 792 C C . ALA A 1 101 ? 6.818 7.257 -17.669 1.00 85.69 101 ALA A C 1
ATOM 794 O O . ALA A 1 101 ? 7.816 7.961 -17.495 1.00 85.69 101 ALA A O 1
ATOM 795 N N . PHE A 1 102 ? 6.887 5.987 -18.094 1.00 82.94 102 PHE A N 1
ATOM 796 C CA . PHE A 1 102 ? 8.129 5.248 -18.352 1.00 82.94 102 PHE A CA 1
ATOM 797 C C . PHE A 1 102 ? 9.155 5.447 -17.226 1.00 82.94 102 PHE A C 1
ATOM 799 O O . PHE A 1 102 ? 10.318 5.801 -17.463 1.00 82.94 102 PHE A O 1
ATOM 806 N N . ARG A 1 103 ? 8.676 5.334 -15.982 1.00 79.88 103 ARG A N 1
ATOM 807 C CA . ARG A 1 103 ? 9.469 5.545 -14.765 1.00 79.88 103 ARG A CA 1
ATOM 808 C C . ARG A 1 103 ? 10.308 4.319 -14.432 1.00 79.88 103 ARG A C 1
ATOM 810 O O . ARG A 1 103 ? 11.459 4.472 -14.028 1.00 79.88 103 ARG A O 1
ATOM 817 N N . TRP A 1 104 ? 9.747 3.134 -14.639 1.00 81.81 104 TRP A N 1
ATOM 818 C CA . TRP A 1 104 ? 10.418 1.852 -14.471 1.00 81.81 104 TRP A CA 1
ATOM 819 C C . TRP A 1 104 ? 9.874 0.822 -15.457 1.00 81.81 104 TRP A C 1
ATOM 821 O O . TRP A 1 104 ? 8.802 1.001 -16.037 1.00 81.81 104 TRP A O 1
ATOM 831 N N . GLY A 1 105 ? 10.645 -0.244 -15.652 1.00 83.25 105 GLY A N 1
ATOM 832 C CA . GLY A 1 105 ? 10.258 -1.413 -16.428 1.00 83.25 105 GLY A CA 1
ATOM 833 C C . GLY A 1 105 ? 10.410 -2.698 -15.621 1.00 83.25 105 GLY A C 1
ATOM 834 O O . GLY A 1 105 ? 10.971 -2.708 -14.521 1.00 83.25 105 GLY A O 1
ATOM 835 N N . TYR A 1 106 ? 9.921 -3.788 -16.199 1.00 84.44 106 TYR A N 1
ATOM 836 C CA . TYR A 1 106 ? 10.033 -5.124 -15.625 1.00 84.44 106 TYR A CA 1
ATOM 837 C C . TYR A 1 106 ? 11.219 -5.879 -16.217 1.00 84.44 106 TYR A C 1
ATOM 839 O O . TYR A 1 106 ? 11.503 -5.759 -17.411 1.00 84.44 106 TYR A O 1
ATOM 847 N N . ARG A 1 107 ? 11.884 -6.686 -15.389 1.00 82.06 107 ARG A N 1
ATOM 848 C CA . ARG A 1 107 ? 12.826 -7.714 -15.855 1.00 82.06 107 ARG A CA 1
ATOM 849 C C . ARG A 1 107 ? 12.084 -8.997 -16.233 1.00 82.06 107 ARG A C 1
ATOM 851 O O . ARG A 1 107 ? 10.938 -9.193 -15.841 1.00 82.06 107 ARG A O 1
ATOM 858 N N . GLU A 1 108 ? 12.749 -9.895 -16.961 1.00 80.19 108 GLU A N 1
ATOM 859 C CA . GLU A 1 108 ? 12.188 -11.204 -17.354 1.00 80.19 108 GLU A CA 1
ATOM 860 C C . GLU A 1 108 ? 11.814 -12.089 -16.153 1.00 80.19 108 GLU A C 1
ATOM 862 O O . GLU A 1 108 ? 10.937 -12.943 -16.246 1.00 80.19 108 GLU A O 1
ATOM 867 N N . SER A 1 109 ? 12.456 -11.858 -15.008 1.00 81.56 109 SER A N 1
ATOM 868 C CA . SER A 1 109 ? 12.170 -12.492 -13.719 1.00 81.56 109 SER A CA 1
ATOM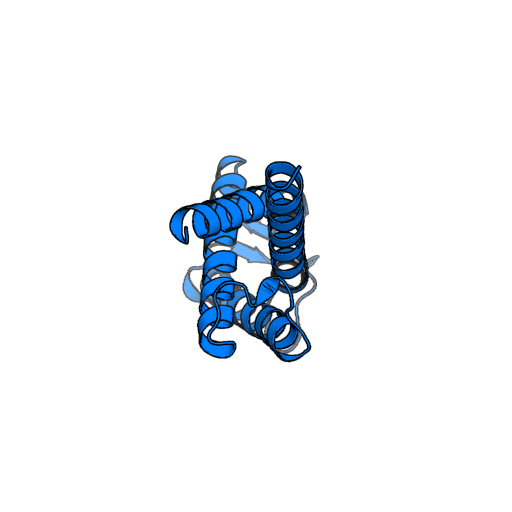 869 C C . SER A 1 109 ? 10.826 -12.066 -13.112 1.00 81.56 109 SER A C 1
ATOM 871 O O . SER A 1 109 ? 10.333 -12.741 -12.208 1.00 81.56 109 SER A O 1
ATOM 873 N N . MET A 1 110 ? 10.235 -10.958 -13.575 1.00 82.12 110 MET A N 1
ATOM 874 C CA . MET A 1 110 ? 8.995 -10.414 -13.037 1.00 82.12 110 MET A CA 1
ATOM 875 C C . MET A 1 110 ? 7.792 -11.241 -13.499 1.00 82.12 110 MET A C 1
ATOM 877 O O . MET A 1 110 ? 7.479 -11.265 -14.692 1.00 82.12 110 MET A O 1
ATOM 881 N N . PRO A 1 111 ? 7.037 -11.861 -12.577 1.00 84.12 111 PRO A N 1
ATOM 882 C CA . PRO A 1 111 ? 5.790 -12.493 -12.950 1.00 84.12 111 PRO A CA 1
ATOM 883 C C . PRO A 1 111 ? 4.741 -11.407 -13.230 1.00 84.12 111 PRO A C 1
ATOM 885 O O . PRO A 1 111 ? 4.416 -10.579 -12.371 1.00 84.12 111 PRO A O 1
ATOM 888 N N . LEU A 1 112 ? 4.225 -11.414 -14.457 1.00 89.06 112 LEU A N 1
ATOM 889 C CA . LEU A 1 112 ? 3.218 -10.475 -14.944 1.00 89.06 112 LEU A CA 1
ATOM 890 C C . LEU A 1 112 ? 1.839 -11.129 -14.972 1.00 89.06 112 LEU A C 1
ATOM 892 O O . LEU A 1 112 ? 1.701 -12.326 -15.226 1.00 89.06 112 LEU A O 1
ATOM 896 N N . ILE A 1 113 ? 0.799 -10.324 -14.770 1.00 85.44 113 ILE A N 1
ATOM 897 C CA . ILE A 1 113 ? -0.580 -10.761 -14.976 1.00 85.44 113 ILE A CA 1
ATOM 898 C C . ILE A 1 113 ? -0.849 -10.803 -16.494 1.00 85.44 113 ILE A C 1
ATOM 900 O O . ILE A 1 113 ? -0.857 -9.737 -17.116 1.00 85.44 113 ILE A O 1
ATOM 904 N N . PRO A 1 114 ? -1.126 -11.979 -17.101 1.00 75.38 114 PRO A N 1
ATOM 905 C CA . PRO A 1 114 ? -1.109 -12.168 -18.561 1.00 75.38 114 PRO A CA 1
ATOM 906 C C . PRO A 1 114 ? -2.020 -11.227 -19.359 1.00 75.38 114 PRO A C 1
ATOM 908 O O . PRO A 1 114 ? -1.699 -10.862 -20.483 1.00 75.38 114 PRO A O 1
ATOM 911 N N . TRP A 1 115 ? -3.152 -10.822 -18.779 1.00 78.38 115 TRP A N 1
ATOM 912 C CA . TRP A 1 115 ? -4.153 -9.977 -19.442 1.00 78.38 115 TRP A CA 1
ATOM 913 C C . TRP A 1 115 ? -3.918 -8.477 -19.255 1.00 78.38 115 TRP A C 1
ATOM 915 O O . TRP A 1 115 ? -4.416 -7.676 -20.038 1.00 78.38 115 TRP A O 1
ATOM 925 N N . LEU A 1 116 ? -3.202 -8.098 -18.195 1.00 78.69 116 LEU A N 1
ATOM 926 C CA . LEU A 1 116 ? -3.017 -6.702 -17.793 1.00 78.69 116 LEU A CA 1
ATOM 927 C C . LEU A 1 116 ? -1.604 -6.195 -18.102 1.00 78.69 116 LEU A C 1
ATOM 929 O O . LEU A 1 116 ? -1.413 -4.989 -18.210 1.00 78.69 116 LEU A O 1
ATOM 933 N N . GLY A 1 117 ? -0.615 -7.090 -18.222 1.00 81.75 117 GLY A N 1
ATOM 934 C CA . GLY A 1 117 ? 0.797 -6.715 -18.364 1.00 81.75 117 GLY A CA 1
ATOM 935 C C . GLY A 1 117 ? 1.380 -6.055 -17.109 1.00 81.75 117 GLY A C 1
ATOM 936 O O . GLY A 1 117 ? 2.454 -5.469 -17.152 1.00 81.75 117 GLY A O 1
ATOM 937 N N . VAL A 1 118 ? 0.666 -6.137 -15.987 1.00 86.56 118 VAL A N 1
ATOM 938 C CA . VAL A 1 118 ? 1.020 -5.504 -14.715 1.00 86.56 118 VAL A CA 1
ATOM 939 C C . VAL A 1 118 ? 1.739 -6.508 -13.819 1.00 86.56 118 VAL A C 1
ATOM 941 O O . VAL A 1 118 ? 1.382 -7.689 -13.791 1.00 86.56 118 VAL A O 1
ATOM 944 N N . GLY A 1 119 ? 2.737 -6.035 -13.077 1.00 86.50 119 GLY A N 1
ATOM 945 C CA . GLY A 1 119 ? 3.473 -6.815 -12.096 1.00 86.50 119 GLY A CA 1
ATOM 946 C C . GLY A 1 119 ? 2.576 -7.415 -11.018 1.00 86.50 119 GLY A C 1
ATOM 947 O O . GLY A 1 119 ? 1.669 -6.760 -10.507 1.00 86.50 119 GLY A O 1
ATOM 948 N N . ILE A 1 120 ? 2.849 -8.657 -10.616 1.00 87.88 120 ILE A N 1
ATOM 949 C CA . ILE A 1 120 ? 2.111 -9.285 -9.509 1.00 87.88 120 ILE A CA 1
ATOM 950 C C . ILE A 1 120 ? 2.480 -8.656 -8.159 1.00 87.88 120 ILE A C 1
ATOM 952 O O . ILE A 1 120 ? 1.628 -8.544 -7.279 1.00 87.88 120 ILE A O 1
ATOM 956 N N . THR A 1 121 ? 3.723 -8.212 -7.978 1.00 88.50 121 THR A N 1
ATOM 957 C CA . THR A 1 121 ? 4.201 -7.650 -6.708 1.00 88.50 121 THR A CA 1
ATOM 958 C C . THR A 1 121 ? 3.431 -6.410 -6.224 1.00 88.50 121 THR A C 1
ATOM 960 O O . THR A 1 121 ? 2.978 -6.458 -5.077 1.00 88.50 121 THR A O 1
ATOM 963 N N . PRO A 1 122 ? 3.165 -5.356 -7.029 1.00 85.81 122 PRO A N 1
ATOM 964 C CA . PRO A 1 122 ? 2.413 -4.188 -6.564 1.00 85.81 122 PRO A CA 1
ATOM 965 C C . PRO A 1 122 ? 0.947 -4.538 -6.289 1.00 85.81 122 PRO A C 1
ATOM 967 O O . PRO A 1 122 ? 0.288 -3.911 -5.454 1.00 85.81 122 PRO A O 1
ATOM 970 N N . VAL A 1 123 ? 0.408 -5.555 -6.969 1.00 89.19 123 VAL A N 1
ATOM 971 C CA . VAL A 1 123 ? -0.953 -6.047 -6.728 1.00 89.19 123 VAL A CA 1
ATOM 972 C C . VAL A 1 123 ? -1.012 -6.736 -5.371 1.00 89.19 123 VAL A C 1
ATOM 974 O O . VAL A 1 123 ? -1.835 -6.378 -4.533 1.00 89.19 123 VAL A O 1
ATOM 977 N N . VAL A 1 124 ? -0.097 -7.668 -5.103 1.00 89.94 124 VAL A N 1
ATOM 978 C CA . VAL A 1 124 ? -0.013 -8.362 -3.811 1.00 89.94 124 VAL A CA 1
ATOM 979 C C . VAL A 1 124 ? 0.201 -7.372 -2.663 1.00 89.94 124 VAL A C 1
ATOM 981 O O . VAL A 1 124 ? -0.471 -7.479 -1.635 1.00 89.94 124 VAL A O 1
ATOM 984 N N . GLN A 1 125 ? 1.059 -6.369 -2.857 1.00 90.50 125 GLN A N 1
ATOM 985 C CA . GLN A 1 125 ? 1.297 -5.292 -1.895 1.00 90.50 125 GLN A CA 1
ATOM 986 C C . GLN A 1 125 ? -0.008 -4.594 -1.496 1.00 90.50 125 GLN A C 1
ATOM 988 O O . GLN A 1 125 ? -0.360 -4.548 -0.316 1.00 90.50 125 GLN A O 1
ATOM 993 N N . MET A 1 126 ? -0.783 -4.128 -2.478 1.00 88.94 126 MET A N 1
ATOM 994 C CA . MET A 1 126 ? -2.044 -3.418 -2.239 1.00 88.94 126 MET A CA 1
ATOM 995 C C . MET A 1 126 ? 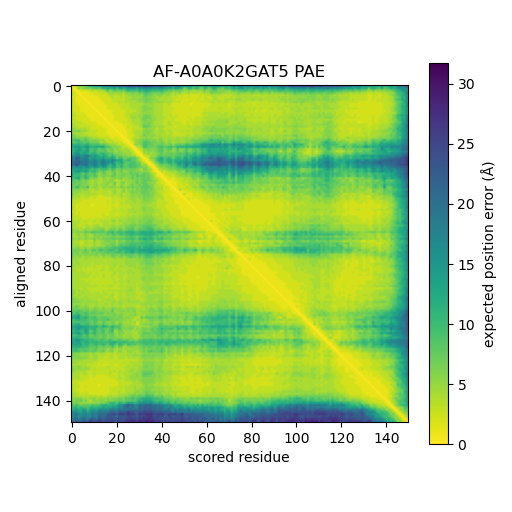-3.198 -4.327 -1.796 1.00 88.94 126 MET A C 1
ATOM 997 O O . MET A 1 126 ? -4.195 -3.836 -1.269 1.00 88.94 126 MET A O 1
ATOM 1001 N N . LEU A 1 127 ? -3.089 -5.645 -1.960 1.00 88.62 127 LEU A N 1
ATOM 1002 C CA . LEU A 1 127 ? -4.074 -6.594 -1.438 1.00 88.62 127 LEU A CA 1
ATOM 1003 C C . LEU A 1 127 ? -3.810 -6.959 0.029 1.00 88.62 127 LEU A C 1
ATOM 1005 O O . LEU A 1 127 ? -4.764 -7.184 0.774 1.00 88.62 127 LEU A O 1
ATOM 1009 N N . ILE A 1 128 ? -2.544 -7.016 0.453 1.00 91.00 128 ILE A N 1
ATOM 1010 C CA . ILE A 1 128 ? -2.152 -7.490 1.791 1.00 91.00 128 ILE A CA 1
ATOM 1011 C C . ILE A 1 128 ? -1.902 -6.334 2.763 1.00 91.00 128 ILE A C 1
ATOM 1013 O O . ILE A 1 128 ? -2.368 -6.374 3.908 1.00 91.00 128 ILE A O 1
ATOM 1017 N N . LEU A 1 129 ? -1.182 -5.294 2.338 1.00 91.12 129 LEU A N 1
ATOM 1018 C CA . LEU A 1 129 ? -0.719 -4.247 3.248 1.00 91.12 129 LEU A CA 1
ATOM 1019 C C . LEU A 1 129 ? -1.837 -3.314 3.732 1.00 91.12 129 LEU A C 1
ATOM 1021 O O . LEU A 1 129 ? -1.865 -3.039 4.933 1.00 91.12 129 LEU A O 1
ATOM 1025 N N . PRO A 1 130 ? -2.811 -2.866 2.913 1.00 89.50 130 PRO A N 1
ATOM 1026 C CA . PRO A 1 130 ? -3.886 -2.013 3.419 1.00 89.50 130 PRO A CA 1
ATOM 1027 C C . PRO A 1 130 ? -4.742 -2.692 4.506 1.00 89.50 130 PRO A C 1
ATOM 1029 O O . PRO A 1 130 ? -4.954 -2.065 5.549 1.00 89.50 130 PRO A O 1
ATOM 1032 N N . PRO A 1 131 ? -5.177 -3.966 4.367 1.00 90.31 131 PRO A N 1
ATOM 1033 C CA . PRO A 1 131 ? -5.826 -4.684 5.466 1.00 90.31 131 PRO A CA 1
ATOM 1034 C C . PRO A 1 131 ? -4.967 -4.771 6.732 1.00 90.31 131 PRO A C 1
ATOM 1036 O O . PRO A 1 131 ? -5.486 -4.558 7.830 1.00 90.31 131 PRO A O 1
ATOM 1039 N N . LEU A 1 132 ? -3.662 -5.034 6.591 1.00 91.62 132 LEU A N 1
ATOM 1040 C CA . LEU A 1 132 ? -2.730 -5.108 7.718 1.00 91.62 132 LEU A CA 1
ATOM 1041 C C . LEU A 1 132 ? -2.607 -3.758 8.442 1.00 91.62 132 LEU A C 1
ATOM 1043 O O . LEU A 1 132 ? -2.729 -3.698 9.665 1.00 91.62 132 LEU A O 1
ATOM 1047 N N . VAL A 1 133 ? -2.441 -2.663 7.697 1.00 92.25 133 VAL A N 1
ATOM 1048 C CA . VAL A 1 133 ? -2.368 -1.299 8.240 1.00 92.25 133 VAL A CA 1
ATOM 1049 C C . VAL A 1 133 ? -3.641 -0.954 9.005 1.00 92.25 133 VAL A C 1
ATOM 1051 O O . VAL A 1 133 ? -3.580 -0.495 10.148 1.00 92.25 133 VAL A O 1
ATOM 1054 N N . PHE A 1 134 ? -4.810 -1.206 8.411 1.00 91.56 134 PHE A N 1
ATOM 1055 C CA . PHE A 1 134 ? -6.080 -0.941 9.077 1.00 91.56 134 PHE A CA 1
ATOM 1056 C C . PHE A 1 134 ? -6.272 -1.794 10.329 1.00 91.56 134 PHE A C 1
ATOM 1058 O O . PHE A 1 134 ? -6.803 -1.296 11.324 1.00 91.56 134 PHE A O 1
ATOM 1065 N N . TRP A 1 135 ? -5.811 -3.045 10.316 1.00 91.06 135 TRP A N 1
ATOM 1066 C CA . TRP A 1 135 ? -5.845 -3.916 11.485 1.00 91.06 135 TRP A CA 1
ATOM 1067 C C . TRP A 1 135 ? -4.948 -3.403 12.622 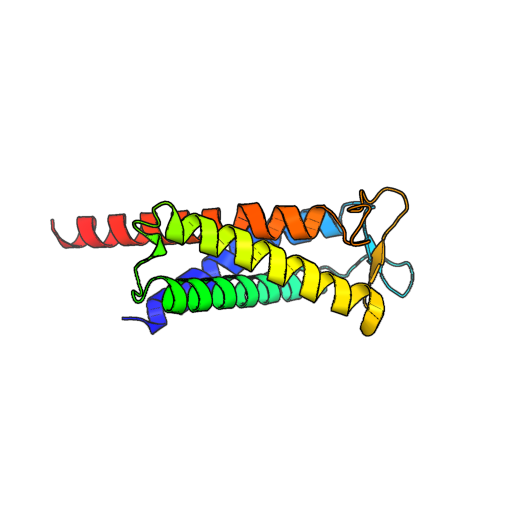1.00 91.06 135 TRP A C 1
ATOM 1069 O O . TRP A 1 135 ? -5.407 -3.332 13.764 1.00 91.06 135 TRP A O 1
ATOM 1079 N N . ILE A 1 136 ? -3.717 -2.967 12.326 1.00 90.75 136 ILE A N 1
ATOM 1080 C CA . ILE A 1 136 ? -2.802 -2.375 13.319 1.00 90.75 136 ILE A CA 1
ATOM 1081 C C . ILE A 1 136 ? -3.432 -1.123 13.938 1.00 90.75 136 ILE A C 1
ATOM 1083 O O . ILE A 1 136 ? -3.536 -1.014 15.163 1.00 90.75 136 ILE A O 1
ATOM 1087 N N . VAL A 1 137 ? -3.926 -0.203 13.101 1.00 90.00 137 VAL A N 1
ATOM 1088 C CA . VAL A 1 137 ? -4.567 1.036 13.566 1.00 90.00 137 VAL A CA 1
ATOM 1089 C C . VAL A 1 137 ? -5.813 0.727 14.399 1.00 90.00 137 VAL A C 1
ATOM 1091 O O . VAL A 1 137 ? -6.013 1.331 15.454 1.00 90.00 137 VAL A O 1
ATOM 1094 N N . ALA A 1 138 ? -6.645 -0.230 13.980 1.00 88.19 138 ALA A N 1
ATOM 1095 C CA . ALA A 1 138 ? -7.829 -0.635 14.736 1.00 88.19 138 ALA A CA 1
ATOM 1096 C C . ALA A 1 138 ? -7.467 -1.234 16.101 1.00 88.19 138 ALA A C 1
ATOM 1098 O O . ALA A 1 138 ? -8.141 -0.942 17.089 1.00 88.19 138 ALA A O 1
ATOM 1099 N N . THR A 1 139 ? -6.421 -2.057 16.174 1.00 86.75 139 THR A N 1
ATOM 1100 C CA . THR A 1 139 ? -5.962 -2.684 17.421 1.00 86.75 139 THR A CA 1
ATOM 1101 C C . THR A 1 139 ? -5.415 -1.642 18.392 1.00 86.75 139 THR A C 1
ATOM 1103 O O . THR A 1 139 ? -5.839 -1.596 19.547 1.00 86.75 139 THR A O 1
ATOM 1106 N N . TRP A 1 140 ? -4.564 -0.729 17.918 1.00 84.31 140 TRP A N 1
ATOM 1107 C CA . TRP A 1 140 ? -4.038 0.366 18.738 1.00 84.31 140 TRP A CA 1
ATOM 1108 C C . TRP A 1 140 ? -5.144 1.248 19.314 1.00 84.31 140 TRP A C 1
ATOM 1110 O O . TRP A 1 140 ? -5.129 1.566 20.502 1.00 84.31 140 TRP A O 1
ATOM 1120 N N . ARG A 1 141 ? -6.152 1.595 18.506 1.00 81.81 141 ARG A N 1
ATOM 1121 C CA . ARG A 1 141 ? -7.279 2.409 18.980 1.00 81.81 141 ARG A CA 1
ATOM 1122 C C . ARG A 1 141 ? -8.136 1.695 20.021 1.00 81.81 141 ARG A C 1
ATOM 1124 O O . ARG A 1 141 ? -8.632 2.360 20.932 1.00 81.81 141 ARG A O 1
ATOM 1131 N N . ARG A 1 142 ? -8.290 0.369 19.933 1.00 78.19 142 ARG A N 1
ATOM 1132 C CA . ARG A 1 142 ? -8.972 -0.413 20.977 1.00 78.19 142 ARG A CA 1
ATOM 1133 C C . ARG A 1 142 ? -8.194 -0.345 22.290 1.00 78.19 142 ARG A C 1
ATOM 1135 O O . ARG A 1 142 ? -8.778 0.050 23.292 1.00 78.19 142 ARG A O 1
ATOM 1142 N N . CYS A 1 143 ? -6.884 -0.601 22.265 1.00 71.06 143 CYS A N 1
ATOM 1143 C CA . CYS A 1 143 ? -6.033 -0.556 23.459 1.00 71.06 143 CYS A CA 1
ATOM 1144 C C . CYS A 1 143 ? -6.024 0.818 24.144 1.00 71.06 143 CYS A C 1
ATOM 1146 O O . CYS A 1 143 ? -6.187 0.887 25.358 1.00 71.06 143 CYS A O 1
ATOM 1148 N N . THR A 1 144 ? -5.898 1.919 23.394 1.00 63.75 144 THR A N 1
ATOM 1149 C CA . THR A 1 144 ? -5.941 3.269 23.987 1.00 63.75 144 THR A CA 1
ATOM 1150 C C . THR A 1 144 ? -7.290 3.566 24.644 1.00 63.75 144 THR A C 1
ATOM 1152 O O . THR A 1 144 ? -7.336 4.245 25.662 1.00 63.75 144 THR A O 1
ATOM 1155 N N . THR A 1 145 ? -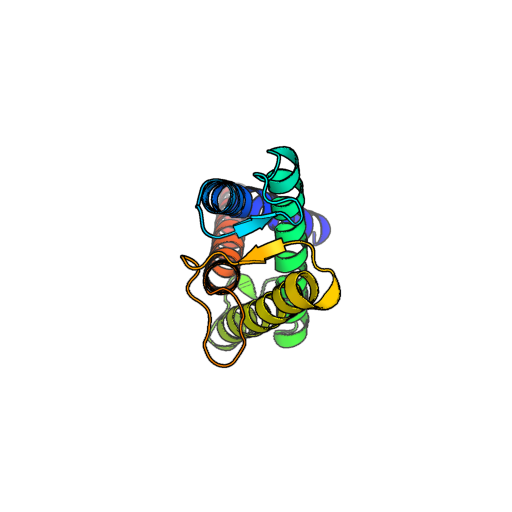8.392 3.051 24.092 1.00 59.62 145 THR A N 1
ATOM 1156 C CA . THR A 1 145 ? -9.729 3.273 24.665 1.00 59.62 145 THR A CA 1
ATOM 1157 C C . THR A 1 145 ? -9.921 2.483 25.961 1.00 59.62 145 THR A C 1
ATOM 1159 O O . THR A 1 145 ? -10.497 3.002 26.910 1.00 59.62 145 THR A O 1
ATOM 1162 N N . THR A 1 146 ? -9.396 1.256 26.033 1.00 55.94 146 THR A N 1
ATOM 1163 C CA . THR A 1 146 ? -9.463 0.422 27.243 1.00 55.94 146 THR A CA 1
ATOM 1164 C C . THR A 1 146 ? -8.550 0.940 28.357 1.00 55.94 146 THR A C 1
ATOM 1166 O O . THR A 1 146 ? -8.922 0.874 29.520 1.00 55.94 146 THR A O 1
ATOM 1169 N N . CYS A 1 147 ? -7.389 1.510 28.017 1.00 46.97 147 CYS A N 1
ATOM 1170 C CA . CYS A 1 147 ? -6.423 2.010 29.001 1.00 46.97 147 CYS A CA 1
ATOM 1171 C C . CYS A 1 147 ? -6.816 3.354 29.645 1.00 46.97 147 CYS A C 1
ATOM 1173 O O . CYS A 1 147 ? -6.247 3.716 30.663 1.00 46.97 147 CYS A O 1
ATOM 1175 N N . VAL A 1 148 ? -7.751 4.104 29.048 1.00 50.56 148 VAL A N 1
ATOM 1176 C CA . VAL A 1 148 ? -8.290 5.365 29.606 1.00 50.56 148 VAL A CA 1
ATOM 1177 C C . VAL A 1 148 ? -9.554 5.119 30.447 1.00 50.56 148 VAL A C 1
ATOM 1179 O O . VAL A 1 148 ? -10.015 6.013 31.148 1.00 50.56 148 VAL A O 1
ATOM 1182 N N . ALA A 1 149 ? -10.131 3.916 30.373 1.00 47.03 149 ALA A N 1
ATOM 1183 C CA . ALA A 1 149 ? -11.350 3.535 31.088 1.00 47.03 149 ALA A CA 1
ATOM 1184 C C . ALA A 1 149 ? -11.091 2.777 32.411 1.00 47.03 149 ALA A C 1
ATOM 1186 O O . ALA A 1 149 ? -12.049 2.309 33.024 1.00 47.03 149 ALA A O 1
ATOM 1187 N N . LEU A 1 150 ? -9.826 2.650 32.825 1.00 43.62 150 LEU A N 1
ATOM 1188 C CA . LEU A 1 150 ? -9.372 2.121 34.118 1.00 43.62 150 LEU A CA 1
ATOM 1189 C C . LEU A 1 150 ? -8.692 3.245 34.902 1.00 43.62 150 LEU A C 1
ATOM 1191 O O . LEU A 1 150 ? -8.881 3.276 36.135 1.00 43.62 150 LEU A O 1
#

Solvent-accessible surface area (backbone atoms only — not comparable to full-atom values): 8085 Å² total; per-residue (Å²): 117,68,69,60,52,54,50,49,51,32,53,47,27,21,64,63,37,32,62,52,38,50,52,51,64,72,38,81,35,61,31,38,72,85,71,46,81,74,57,75,68,54,33,57,52,48,11,50,48,48,12,53,51,47,49,51,41,49,52,51,38,27,68,76,64,74,35,90,64,36,66,70,67,32,64,70,69,38,51,50,40,48,42,53,44,21,42,53,50,31,53,52,51,52,47,42,36,42,77,71,62,55,58,37,48,74,34,92,76,40,61,56,40,91,89,74,74,40,58,45,65,58,37,52,47,32,52,51,49,49,59,49,37,42,47,54,54,39,51,54,54,51,52,56,55,57,68,73,75,112

Organism: Nitrospira moscoviensis (NCBI:txid42253)

Foldseek 3Di:
DVVVLLVLLLVLQLVLCLVLLVVVLPDLWKAFLVRDGDDSVVSSVVSSVRSVLLVVLQVQLCVQVVDNLCLLPVPPVNLCSQLVSLQVVLLVVQCCVVPPVVGIDTDPPFDADVVRRGGPSSSVCSNPSSNVSSVVSSVVVVVVVVVVVD

Secondary structure (DSSP, 8-state):
-HHHHHHHHHHHHHHHHHHHHHHHHHSTTEEETTSSPPPHHHHHHHHHHHHHHHHHHHHHHHHHHSSTTTTTS-HHHHHHHHHHHHHHHHHHHHHIIIIIS--EEE-TTSPBPTTT--BHHHHHHHHHHHHHHHHHHHHHHHHHHHHT--

Sequence (150 aa):
MHRKLLIQIFVVAALVNAPWEVAQSQSDLYVGRDGGSFPWWHCALMGLGDGVLVLAIFFMGRMACGRWNWFERPGLKGYATMLVSGLVISVAIEWLMVYVAFRWGYRESMPLIPWLGVGITPVVQMLILPPLVFWIVATWRRCTTTCVAL

Mean predicted aligned error: 6.45 Å

Radius of gyration: 16.73 Å; Cα contacts (8 Å, |Δi|>4): 155; chains: 1; bounding box: 41×27×54 Å

=== Feature glossary ===
A reading guide for the features in this record.

Start from the sequence.

  · Sequence gives the chain of amino acids in standard one-letter code (A=alanine, C=cysteine, …, Y=tyrosine), read N→C. It is the only feature that is directly encoded by the gene; all structural features are derived from the folded form of this sequence.

Fold it, and you get atomic coordinates and the backbone conformation that goes with them.

  · Structure coordinates are given as an mmCIF _atom_site loop: one row per atom with element, residue name, chain id, sequence number, and x/y/z position in Å. Only the four main-chain atoms per residue are included here; side chains are omitted to keep the record compact.

  · Backbone dihedral angles. Every residue except chain termini has a φ (preceding-C → N → Cα → C) and a ψ (N → Cα → C → next-N). They are reported in degrees following the IUPAC sign convention. Secondary structure is essentially a statement about which (φ, ψ) basin each residue occupies.

  · Eight-state secondary structure (DSSP): H is the canonical α-helix, G the tighter 3₁₀-helix, I the wider π-helix; E/B are β-structure, T and S are turns and bends, and '-' is everything else. DSSP derives these from the pattern of main-chain N–H···O=C hydrogen bonds, not from the sequence.

  · SS3 is a coarse helix/strand/coil call (letters a/b/c) made by the P-SEA algorithm from inter-Cα distances and dihedrals. It is less detailed than DSSP but needs only Cα positions.

Summarize the fold with a handful of shape descriptors and a per-residue structural alphabet.

  · Radius of gyration (Rg) is the root-mean-square distance of Cα atoms from their centroid — a single number for overall size and compactness. A globular domain of N residues has Rg ≈ 2.2·N^0.38 Å; an extended or disordered chain has a much larger Rg. The Cα contact count is the number of residue pairs whose Cα atoms are within 8 Å and are more than four positions apart in sequence — a standard proxy for tertiary packing density. The bounding box is the smallest axis-aligned box enclosing all Cα atoms.

  · 3Di is Foldseek's structural alphabet. Each residue is assigned one of twenty discrete states based on how its Cα sits relative to its spatial (not sequential) neighbors. Aligning 3Di strings finds structural homologs roughly as well as full 3D superposition, but orders of magnitude faster.

  · Solvent-accessible surface area (SASA) is the area in Å² traced out by the centre of a 1.4 Å probe sphere (a water molecule) rolled over the protein's van der Waals surface (Shrake–Rupley / Lee–Richards construction). Buried residues have near-zero SASA; fully exposed residues can exceed 200 Å². The total SASA scales roughly with the number of surface residues.

Ask how reliable the model is.

  · For AlphaFold models, the B-factor field carries pLDDT — the model's own estimate of local accuracy on a 0–100 scale. Regions with pLDDT<50 should be treated as essentially unmodeled; they often correspond to intrinsically disordered segments.

  · For experimental (PDB) structures, the B-factor (temperature factor) quantifies the positional spread of each atom in the crystal — a combination of thermal vibration and static disorder — in units of Å². High B-factors mark flexible loops or poorly resolved regions; low B-factors mark the rigid, well-ordered core.

  · Predicted Aligned Error (PAE) is an AlphaFold confidence matrix: entry (i, j) is the expected error in the position of residue j, in ångströms, when the prediction is superimposed on the true structure at residue i. Low PAE within a block of residues means that block is internally rigid and well-predicted; high PAE between two blocks means their relative placement is uncertain even if each block individually is confident.

Place it in context: what it resembles, what it is annotated as, and how it looks.

  · Structural nearest neighbors (via Foldseek easy-search vs the PDB). Reported per hit: target PDB id, E-value, and alignment TM-score. A TM-score above ~0.5 is the conventional threshold for 'same fold'.

  · Functional annotations link the protein t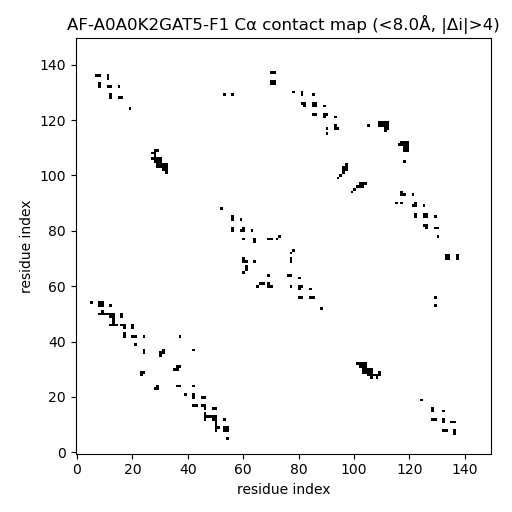o curated databases. InterPro entries identify conserved domains and families by matching the sequence against member-database signatures (Pfam, PROSITE, CDD, …). Gene Ontology (GO) terms describe molecular function, biological process, and cellular component in a controlled vocabulary. CATH places the structure in a hierarchical fold classification (Class/Architecture/Topology/Homologous-superfamily). The organism is the source species.

  · The contact map is a binary N×N matrix image: pixel (i, j) is dark where Cα_i and Cα_j are within 8 Å and |i−j|>4. Because the |i−j|>4 filter removes local helical contacts, off-diagonal stripes parallel to the main diagonal indicate parallel β-sheets; stripes perpendicular to it indicate antiparallel β-sheets. The Ramachandran plot scatters every residue's (φ, ψ) pair against the sterically allowed regions. The PAE heatmap renders the predicted-aligned-error matrix.

  · Six rendered views show the 3D structure from the faces of a cube — i.e. along ±x, ±y, ±z. Rendering representation is drawn randomly per protein from cartoon (secondary-structure ribbons), sticks (backbone bonds), or molecular surface; coloring is either N→C rainbow (blue at the N-terminus through red at the C-terminus) or one color per chain.